Protein AF-A0AAX2KCI7-F1 (afdb_monomer)

Foldseek 3Di:
DDDPPDPDDQFAADVVQWDWDADPVRDIDIHGRGTPGHHDDDQDPDDPDPPPCRHPVVVVVVVCCVVVCVVVVVVVVVVVVVVVVVVVVD

InterPro domains:
  IPR054613 Prohead serine protease domain [PF04586] (16-60)

pLDDT: mean 74.98, std 14.19, range [31.36, 92.12]

Solvent-accessible surface area (backbone atoms only — not comparable to full-atom values): 5808 Å² total; per-residue (Å²): 137,85,77,80,80,75,79,89,60,76,47,39,67,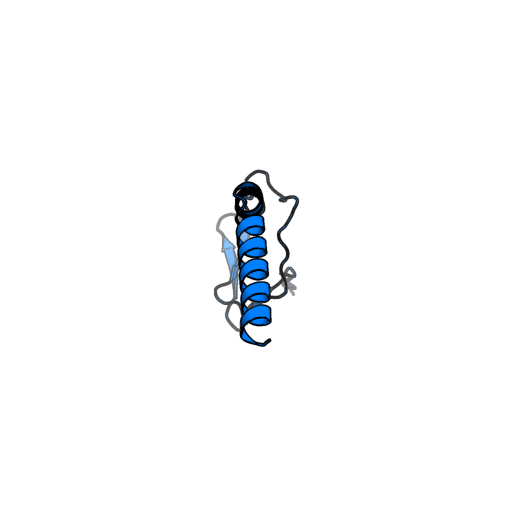29,90,92,13,61,50,78,50,65,50,101,85,69,49,79,44,76,48,76,83,34,73,65,44,81,53,98,77,76,81,56,88,72,60,96,47,96,85,52,68,74,42,56,62,61,50,49,53,52,49,49,52,64,69,68,43,55,61,62,51,53,51,50,53,49,54,52,50,54,52,51,54,56,64,76,74,108

Nearest PDB structures (foldseek):
  3ogf-assembly1_B  TM=2.933E-01  e=1.380E+00  synthetic construct
  8i13-assembly1_A  TM=3.181E-01  e=9.933E+00  Saccharomyces cerevisiae
  8i9p-assembly1_CC  TM=2.209E-01  e=8.708E+00  Thermochaetoides thermophila DSM 1495

Organism: Escherichia coli (NCBI:txid562)

Secondary structure (DSSP, 8-state):
---------SEEEPTT-EEEEE-TTS-EEEEE--EEEE---PPPSS-SSTT-TTTHHHHHHHHHHHHT-HHHHHHHHHHHHHHHHHHHT-

Radius of gyration: 24.17 Å; Cα contacts (8 Å, |Δi|>4): 62; chains: 1; bounding box: 56×31×58 Å

Mean predicted aligned error: 15.32 Å

Sequence (90 aa):
MVTLISPRSRFASARDGESWYEDDEGIVIREITRISRLYDVSPVTYPAYQDADSGVRSMKAWQEARASGALKKAVNERMARERLLTLLNA

Structure (mmCIF, N/CA/C/O backbone):
data_AF-A0AAX2KCI7-F1
#
_entry.id   AF-A0AAX2KCI7-F1
#
loop_
_atom_site.group_PDB
_atom_site.id
_atom_site.type_symbol
_atom_site.label_atom_id
_atom_site.label_alt_id
_atom_site.label_comp_id
_atom_site.label_asym_id
_atom_site.label_entity_id
_atom_site.label_seq_id
_atom_site.pdbx_PDB_ins_code
_atom_site.Cartn_x
_atom_site.Cartn_y
_atom_site.Cartn_z
_atom_site.occupancy
_atom_site.B_iso_or_equiv
_atom_site.auth_seq_id
_atom_site.auth_comp_id
_atom_site.auth_asym_id
_atom_site.auth_atom_id
_atom_site.pdbx_PDB_model_num
ATOM 1 N N . MET A 1 1 ? 18.574 -19.302 -26.036 1.00 33.66 1 MET A N 1
ATOM 2 C CA . MET A 1 1 ? 17.471 -19.612 -25.102 1.00 33.66 1 MET A CA 1
ATOM 3 C C . MET A 1 1 ? 17.552 -18.604 -23.966 1.00 33.66 1 MET A C 1
ATOM 5 O O . MET A 1 1 ? 18.341 -18.801 -23.055 1.00 33.66 1 MET A O 1
ATOM 9 N N . VAL A 1 2 ? 16.853 -17.472 -24.079 1.00 34.97 2 VAL A N 1
ATOM 10 C CA . VAL A 1 2 ? 16.780 -16.479 -22.995 1.00 34.97 2 VAL A CA 1
ATOM 11 C C . VAL A 1 2 ? 15.635 -16.912 -22.091 1.00 34.97 2 VAL A C 1
ATOM 13 O O . VAL A 1 2 ? 14.472 -16.861 -22.479 1.00 34.97 2 VAL A O 1
ATOM 16 N N . THR A 1 3 ? 15.969 -17.428 -20.915 1.00 31.36 3 THR A N 1
ATOM 17 C CA . THR A 1 3 ? 14.985 -17.738 -19.879 1.00 31.36 3 THR A CA 1
ATOM 18 C C . THR A 1 3 ? 14.520 -16.414 -19.280 1.00 31.36 3 THR A C 1
ATOM 20 O O . THR A 1 3 ? 15.275 -15.786 -18.543 1.00 31.36 3 THR A O 1
ATOM 23 N N . LEU A 1 4 ? 13.298 -15.973 -19.600 1.00 46.81 4 LEU A N 1
ATOM 24 C CA . LEU A 1 4 ? 12.660 -14.846 -18.916 1.00 46.81 4 LEU A CA 1
ATOM 25 C C . LEU A 1 4 ? 12.505 -15.201 -17.431 1.00 46.81 4 LEU A C 1
ATOM 27 O O . LEU A 1 4 ? 11.654 -16.002 -17.042 1.00 46.81 4 LEU A O 1
ATOM 31 N N . ILE A 1 5 ? 13.361 -14.620 -16.593 1.00 44.91 5 ILE A N 1
ATOM 32 C CA . ILE A 1 5 ? 13.225 -14.672 -15.141 1.00 44.91 5 ILE A CA 1
ATOM 33 C C . ILE A 1 5 ? 12.040 -13.768 -14.802 1.00 44.91 5 ILE A C 1
ATOM 35 O O . ILE A 1 5 ? 12.192 -12.557 -14.717 1.00 44.91 5 ILE A O 1
ATOM 39 N N . SER A 1 6 ? 10.845 -14.336 -14.634 1.00 51.50 6 SER A N 1
ATOM 40 C CA . SER A 1 6 ? 9.721 -13.590 -14.062 1.00 51.50 6 SER A CA 1
ATOM 41 C C . SER A 1 6 ? 10.022 -13.325 -12.580 1.00 51.50 6 SER A C 1
ATOM 43 O O . SER A 1 6 ? 9.989 -14.278 -11.792 1.00 51.50 6 SER A O 1
ATOM 45 N N . PRO A 1 7 ? 10.274 -12.076 -12.143 1.00 59.25 7 PRO A N 1
ATOM 46 C CA . PRO A 1 7 ? 10.399 -11.781 -10.723 1.00 59.25 7 PRO A CA 1
ATOM 47 C C . PRO A 1 7 ? 9.076 -12.124 -10.026 1.00 59.25 7 PRO A C 1
ATOM 49 O O . PRO A 1 7 ? 7.988 -11.798 -10.512 1.00 59.25 7 PRO A O 1
ATOM 52 N N . ARG A 1 8 ? 9.156 -12.838 -8.897 1.00 57.75 8 ARG A N 1
ATOM 53 C CA . ARG A 1 8 ? 7.970 -13.215 -8.119 1.00 57.75 8 ARG A CA 1
ATOM 54 C C . ARG A 1 8 ? 7.393 -11.981 -7.426 1.00 57.75 8 ARG A C 1
ATOM 56 O O . ARG A 1 8 ? 7.912 -11.534 -6.409 1.00 57.75 8 ARG A O 1
ATOM 63 N N . SER A 1 9 ? 6.291 -11.471 -7.959 1.00 69.06 9 SER A N 1
ATOM 64 C CA . SER A 1 9 ? 5.465 -10.441 -7.325 1.00 69.06 9 SER A CA 1
ATOM 65 C C . SER A 1 9 ? 4.386 -11.080 -6.439 1.00 69.06 9 SER A C 1
ATOM 67 O O . SER A 1 9 ? 3.977 -12.220 -6.653 1.00 69.06 9 SER A O 1
ATOM 69 N N . ARG A 1 10 ? 3.880 -10.342 -5.442 1.00 78.69 10 ARG A N 1
ATOM 70 C CA . ARG A 1 10 ? 2.783 -10.780 -4.548 1.00 78.69 10 ARG A CA 1
ATOM 71 C C . ARG A 1 10 ? 1.389 -10.594 -5.172 1.00 78.69 10 ARG A C 1
ATOM 73 O O . ARG A 1 10 ? 0.378 -10.485 -4.488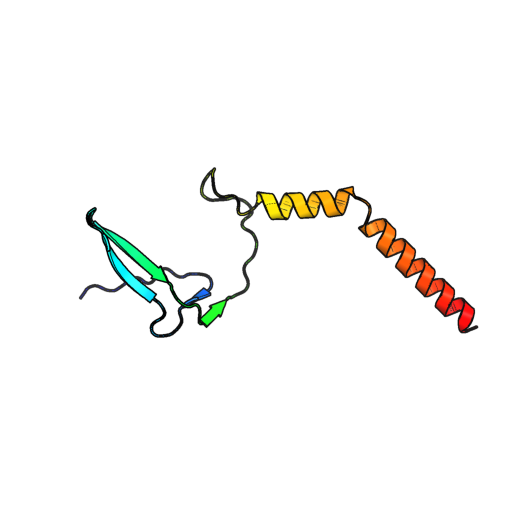 1.00 78.69 10 ARG A O 1
ATOM 80 N N . PHE A 1 11 ? 1.336 -10.584 -6.494 1.00 80.44 11 PHE A N 1
ATOM 81 C CA . PHE A 1 11 ? 0.136 -10.586 -7.316 1.00 80.44 11 PHE A CA 1
ATOM 82 C C . PHE A 1 11 ? 0.451 -11.369 -8.594 1.00 80.44 11 PHE A C 1
ATOM 84 O O . PHE A 1 11 ? 1.616 -11.518 -8.965 1.00 80.44 11 PHE A O 1
ATOM 91 N N . ALA A 1 12 ? -0.578 -11.886 -9.253 1.00 83.69 12 ALA A N 1
ATOM 92 C CA . ALA A 1 12 ? -0.449 -12.571 -10.532 1.00 83.69 12 ALA A CA 1
ATOM 93 C C . ALA A 1 12 ? -0.915 -11.651 -11.667 1.00 83.69 12 ALA A C 1
ATOM 95 O O . ALA A 1 12 ? -1.987 -11.051 -11.569 1.00 83.69 12 ALA A O 1
ATOM 96 N N . SER A 1 13 ? -0.144 -11.552 -12.751 1.00 82.75 13 SER A N 1
ATOM 97 C CA . SER A 1 13 ? -0.601 -10.924 -13.995 1.00 82.75 13 SER A CA 1
ATOM 98 C C . SER A 1 13 ? -1.712 -11.763 -14.639 1.00 82.75 13 SER A C 1
ATOM 100 O O . SER A 1 13 ? -1.862 -12.962 -14.379 1.00 82.75 13 SER A O 1
ATOM 102 N N . ALA A 1 14 ? -2.580 -11.120 -15.412 1.00 86.44 14 ALA A N 1
ATOM 103 C CA . ALA A 1 14 ? -3.556 -11.819 -16.243 1.00 86.44 14 ALA A CA 1
ATOM 104 C C . ALA A 1 14 ? -2.899 -12.341 -17.529 1.00 86.44 14 ALA A C 1
ATOM 106 O O . ALA A 1 14 ? -1.845 -11.846 -17.930 1.00 86.44 14 ALA A O 1
ATOM 107 N N . ARG A 1 15 ? -3.536 -13.315 -18.203 1.00 85.31 15 ARG A N 1
ATOM 108 C CA . ARG A 1 15 ? -3.137 -13.679 -19.575 1.00 85.31 15 ARG A CA 1
ATOM 109 C C . ARG A 1 15 ? -3.174 -12.427 -20.448 1.00 85.31 15 ARG A C 1
ATOM 111 O O . ARG A 1 15 ? -4.124 -11.649 -20.348 1.00 85.31 15 ARG A O 1
ATOM 118 N N . ASP A 1 16 ? -2.115 -12.239 -21.230 1.00 86.06 16 ASP A 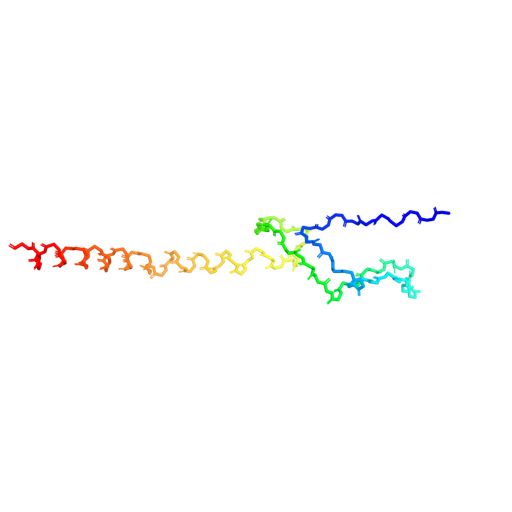N 1
ATOM 119 C CA . ASP A 1 16 ? -1.909 -11.079 -22.106 1.00 86.06 16 ASP A CA 1
ATOM 120 C C . ASP A 1 16 ? -1.961 -9.726 -21.360 1.00 86.06 16 ASP A C 1
ATOM 122 O O . ASP A 1 16 ? -2.261 -8.684 -21.937 1.00 86.06 16 ASP A O 1
ATOM 126 N N . GLY A 1 17 ? -1.718 -9.744 -20.044 1.00 85.88 17 GLY A N 1
ATOM 127 C CA . GLY A 1 17 ? -1.726 -8.576 -19.162 1.00 85.88 17 GLY A CA 1
ATOM 128 C C . GLY A 1 17 ? -0.335 -8.049 -18.821 1.00 85.88 17 GLY A C 1
ATOM 129 O O . GLY A 1 17 ? -0.223 -7.222 -17.918 1.00 85.88 17 GLY A O 1
ATOM 130 N N . GLU A 1 18 ? 0.709 -8.552 -19.481 1.00 90.44 18 GLU A N 1
ATOM 131 C CA . GLU A 1 18 ? 2.086 -8.090 -19.316 1.00 90.44 18 GLU A CA 1
ATOM 132 C C . GLU A 1 18 ? 2.849 -8.067 -20.643 1.00 90.44 18 GLU A C 1
ATOM 134 O O . GLU A 1 18 ? 2.629 -8.913 -21.511 1.00 90.44 18 GLU A O 1
ATOM 139 N N . SER A 1 19 ? 3.761 -7.110 -20.768 1.00 89.75 19 SER A N 1
ATOM 140 C CA . SER A 1 19 ? 4.694 -6.963 -21.881 1.00 89.75 19 SER A CA 1
ATOM 141 C C . SER A 1 19 ? 6.103 -6.705 -21.351 1.00 89.75 19 SER A C 1
ATOM 143 O O . SER A 1 19 ? 6.300 -6.172 -20.257 1.00 89.75 19 SER A O 1
ATOM 145 N N . TRP A 1 20 ? 7.088 -7.122 -22.142 1.00 90.25 20 TRP A N 1
ATOM 146 C CA . TRP A 1 20 ? 8.505 -6.915 -21.874 1.00 90.25 20 TRP A CA 1
ATOM 147 C C . TRP A 1 20 ? 9.128 -6.236 -23.082 1.00 90.25 20 TRP A C 1
ATOM 149 O O . TRP A 1 20 ? 8.921 -6.689 -24.209 1.00 90.25 20 TRP A O 1
ATOM 159 N N . TYR A 1 21 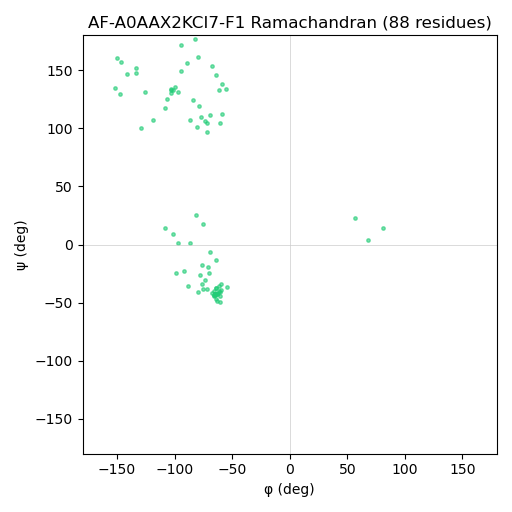? 9.877 -5.170 -22.846 1.00 91.19 21 TYR A N 1
ATOM 160 C CA . TYR A 1 21 ? 10.606 -4.456 -23.885 1.00 91.19 21 TYR A CA 1
ATOM 161 C C . TYR A 1 21 ? 11.872 -3.829 -23.301 1.00 91.19 21 TYR A C 1
ATOM 163 O O . TYR A 1 21 ? 12.006 -3.693 -22.088 1.00 91.19 21 TYR A O 1
ATOM 171 N N . GLU A 1 22 ? 12.819 -3.511 -24.170 1.00 92.12 22 GLU A N 1
ATOM 172 C CA . GLU A 1 22 ? 14.058 -2.816 -23.829 1.00 92.12 22 GLU A CA 1
ATOM 173 C C . GLU A 1 22 ? 13.904 -1.362 -24.275 1.00 92.12 22 GLU A C 1
ATOM 175 O O . GLU A 1 22 ? 13.376 -1.118 -25.364 1.00 92.12 22 GLU A O 1
ATOM 180 N N . ASP A 1 23 ? 14.266 -0.409 -23.419 1.00 88.62 23 ASP A N 1
ATOM 181 C CA . ASP A 1 23 ? 14.291 1.002 -23.804 1.00 88.62 23 ASP A CA 1
ATOM 182 C C . ASP A 1 23 ? 15.584 1.376 -24.544 1.00 88.62 23 ASP A C 1
ATOM 184 O O . ASP A 1 23 ? 16.496 0.564 -24.714 1.00 88.62 23 ASP A O 1
ATOM 188 N N . ASP A 1 24 ? 15.661 2.628 -24.994 1.00 91.19 24 ASP A N 1
ATOM 189 C CA . ASP A 1 24 ? 16.808 3.147 -25.744 1.00 91.19 24 ASP A CA 1
ATOM 190 C C . ASP A 1 24 ? 18.113 3.175 -24.914 1.00 91.19 24 ASP A C 1
ATOM 192 O O . ASP A 1 24 ? 19.201 3.325 -25.474 1.00 91.19 24 ASP A O 1
ATOM 196 N N . GLU A 1 25 ? 18.024 3.012 -23.589 1.00 90.62 25 GLU A N 1
ATOM 197 C CA . GLU A 1 25 ? 19.152 2.954 -22.650 1.00 90.62 25 GLU A CA 1
ATOM 198 C C . GLU A 1 25 ? 19.564 1.508 -22.306 1.00 90.62 25 GLU A C 1
ATOM 200 O O . GLU A 1 25 ? 20.505 1.290 -21.536 1.00 90.62 25 GLU A O 1
ATOM 205 N N . GLY A 1 26 ? 18.899 0.508 -22.894 1.00 87.19 26 GLY A N 1
ATOM 206 C CA . GLY A 1 26 ? 19.165 -0.910 -22.658 1.00 87.19 26 GLY A CA 1
ATOM 207 C C . GLY A 1 26 ? 18.529 -1.462 -21.376 1.00 87.19 26 GLY A C 1
ATOM 208 O O . GLY A 1 26 ? 18.908 -2.537 -20.896 1.00 87.19 26 GLY A O 1
ATOM 209 N N . ILE A 1 27 ? 17.584 -0.737 -20.772 1.00 87.62 27 ILE A N 1
ATOM 210 C CA . ILE A 1 27 ? 16.881 -1.163 -19.563 1.00 87.62 27 ILE A CA 1
ATOM 211 C C . ILE A 1 27 ? 15.713 -2.062 -19.963 1.00 87.62 27 ILE A C 1
ATOM 213 O O . ILE A 1 27 ? 14.817 -1.682 -20.714 1.00 87.62 27 ILE A O 1
ATOM 217 N N . VAL A 1 28 ? 15.691 -3.274 -19.407 1.00 88.94 28 VAL A N 1
ATOM 218 C CA . VAL A 1 28 ? 14.582 -4.215 -19.593 1.00 88.94 28 VAL A CA 1
ATOM 219 C C . VAL A 1 28 ? 13.403 -3.795 -18.715 1.00 88.94 28 VAL A C 1
ATOM 221 O O . VAL A 1 28 ? 13.434 -3.937 -17.490 1.00 88.94 28 VAL A O 1
ATOM 224 N N . ILE A 1 29 ? 12.340 -3.316 -19.352 1.00 88.75 29 ILE A N 1
ATOM 225 C CA . ILE A 1 29 ? 11.109 -2.859 -18.714 1.00 88.75 29 ILE A CA 1
ATOM 226 C C . ILE A 1 29 ? 10.045 -3.956 -18.792 1.00 88.75 29 ILE A C 1
ATOM 228 O O . ILE A 1 29 ? 9.816 -4.574 -19.833 1.00 88.75 29 ILE A O 1
ATOM 232 N N . ARG A 1 30 ? 9.361 -4.171 -17.662 1.00 88.94 30 ARG A N 1
ATOM 233 C CA . ARG A 1 30 ? 8.137 -4.971 -17.574 1.00 88.94 30 ARG A CA 1
ATOM 234 C C . ARG A 1 30 ? 6.954 -4.051 -17.344 1.00 88.94 30 ARG A C 1
ATOM 236 O O . ARG A 1 30 ? 6.845 -3.446 -16.277 1.00 88.94 30 ARG A O 1
ATOM 243 N N . GLU A 1 31 ? 6.025 -4.030 -18.281 1.00 89.31 31 GLU A N 1
ATOM 244 C CA . GLU A 1 31 ? 4.766 -3.315 -18.130 1.00 89.31 31 GLU A CA 1
ATOM 245 C C . GLU A 1 31 ? 3.647 -4.314 -17.816 1.00 89.31 31 GLU A C 1
ATOM 247 O O . GLU A 1 31 ? 3.511 -5.348 -18.468 1.00 89.31 31 GLU A O 1
ATOM 252 N N . ILE A 1 32 ? 2.857 -4.035 -16.776 1.00 90.75 32 ILE A N 1
ATOM 253 C CA . ILE A 1 32 ? 1.747 -4.891 -16.341 1.00 90.75 32 ILE A CA 1
ATOM 254 C C . ILE A 1 32 ? 0.457 -4.088 -16.465 1.00 90.75 32 ILE A C 1
ATOM 256 O O . ILE A 1 32 ? 0.186 -3.200 -15.661 1.00 90.75 32 ILE A O 1
ATOM 260 N N . THR A 1 33 ? -0.360 -4.428 -17.457 1.00 91.88 33 THR A N 1
ATOM 261 C CA . THR A 1 33 ? -1.618 -3.736 -17.765 1.00 91.88 33 THR A CA 1
ATOM 262 C C . THR A 1 33 ? -2.819 -4.360 -17.058 1.00 91.88 33 THR A C 1
ATOM 264 O O . THR A 1 33 ? -3.840 -3.698 -16.861 1.00 91.88 33 THR A O 1
ATOM 267 N N . ARG A 1 34 ? -2.729 -5.639 -16.654 1.00 87.31 34 ARG A N 1
ATOM 268 C CA . ARG A 1 34 ? -3.838 -6.346 -15.999 1.00 87.31 34 ARG A CA 1
ATOM 269 C C . ARG A 1 34 ? -3.366 -7.382 -14.981 1.00 87.31 34 ARG A C 1
ATOM 271 O O . ARG A 1 34 ? -2.573 -8.269 -15.290 1.00 87.31 34 ARG A O 1
ATOM 278 N N . ILE A 1 35 ? -3.938 -7.315 -13.779 1.00 87.69 35 ILE A N 1
ATOM 279 C CA . ILE A 1 35 ? -3.707 -8.256 -12.673 1.00 87.69 35 ILE A CA 1
ATOM 280 C C . ILE A 1 35 ? -4.890 -9.229 -12.597 1.00 87.69 35 ILE A C 1
ATOM 282 O O . ILE A 1 35 ? -6.043 -8.806 -12.635 1.00 87.69 35 ILE A O 1
ATOM 286 N N . SER A 1 36 ? -4.615 -10.530 -12.490 1.00 88.38 36 SER A N 1
ATOM 287 C CA . SER A 1 36 ? -5.642 -11.572 -12.341 1.00 88.38 36 SER A CA 1
ATOM 288 C C . SER A 1 36 ? -6.015 -11.830 -10.884 1.00 88.38 36 SER A C 1
ATOM 290 O O . SER A 1 36 ? -7.172 -12.113 -10.578 1.00 88.38 36 SER A O 1
ATOM 292 N N . ARG A 1 37 ? -5.042 -11.740 -9.973 1.00 85.50 37 ARG A N 1
ATOM 293 C CA . ARG A 1 37 ? -5.250 -11.957 -8.539 1.00 85.50 37 ARG A CA 1
ATOM 294 C C . ARG A 1 37 ? -4.254 -11.151 -7.716 1.00 85.50 37 ARG A C 1
ATOM 296 O O . ARG A 1 37 ? -3.053 -11.187 -7.979 1.00 85.50 37 ARG A O 1
ATOM 303 N N . LEU A 1 38 ? -4.763 -10.495 -6.679 1.00 85.12 38 LEU A N 1
ATOM 304 C CA . LEU A 1 38 ? -3.974 -9.909 -5.600 1.00 85.12 38 LEU A CA 1
ATOM 305 C C . LEU A 1 38 ? -3.940 -10.895 -4.423 1.00 85.12 38 LEU A C 1
ATOM 307 O O . LEU A 1 38 ? -4.983 -11.428 -4.049 1.00 85.12 38 LEU A O 1
ATOM 311 N N . TYR A 1 39 ? -2.754 -11.172 -3.882 1.00 81.81 39 TYR A N 1
ATOM 312 C CA . TYR A 1 39 ? -2.597 -11.986 -2.670 1.00 81.81 39 TYR A CA 1
ATOM 313 C C . TYR A 1 39 ? -2.511 -11.088 -1.428 1.00 81.81 39 TYR A C 1
ATOM 315 O O . TYR A 1 39 ? -2.386 -9.871 -1.555 1.00 81.81 39 TYR A O 1
ATOM 323 N N . ASP A 1 40 ? -2.539 -11.680 -0.231 1.00 73.75 40 ASP A N 1
ATOM 324 C CA . ASP A 1 40 ? -2.447 -10.933 1.028 1.00 73.75 40 ASP A CA 1
ATOM 325 C C . ASP A 1 40 ? -1.146 -10.122 1.104 1.00 73.75 40 ASP A C 1
ATOM 327 O O . ASP A 1 40 ? -0.037 -10.670 1.192 1.00 73.75 40 ASP A O 1
ATOM 331 N N . VAL A 1 41 ? -1.300 -8.797 1.065 1.00 75.94 41 VAL A N 1
ATOM 332 C CA . VAL A 1 41 ? -0.227 -7.808 1.168 1.00 75.94 41 VAL A CA 1
ATOM 333 C C . VAL A 1 41 ? -0.289 -7.132 2.534 1.00 75.94 41 VAL A C 1
ATOM 335 O O . VAL A 1 41 ? -1.313 -6.583 2.931 1.00 75.94 41 VAL A O 1
ATOM 338 N N . SER A 1 42 ? 0.819 -7.169 3.269 1.00 69.75 42 SER A N 1
ATOM 339 C CA . SER A 1 42 ? 1.001 -6.373 4.482 1.00 69.75 42 SER A CA 1
ATOM 340 C C . SER A 1 42 ? 1.726 -5.067 4.145 1.00 69.75 42 SER A C 1
ATOM 342 O O . SER A 1 42 ? 2.561 -5.062 3.234 1.00 69.75 42 SER A O 1
ATOM 344 N N . PRO A 1 43 ? 1.469 -3.969 4.876 1.00 69.12 43 PRO A N 1
ATOM 345 C CA . PRO A 1 43 ? 2.259 -2.753 4.733 1.00 69.12 43 PRO A CA 1
ATOM 346 C C . PRO A 1 43 ? 3.736 -3.037 5.034 1.00 69.12 43 PRO A C 1
ATOM 348 O O . PRO A 1 43 ? 4.067 -3.759 5.976 1.00 69.12 43 PRO A O 1
ATOM 351 N N . VAL A 1 44 ? 4.621 -2.467 4.219 1.00 67.44 44 VAL A N 1
ATOM 352 C CA . VAL A 1 44 ? 6.071 -2.550 4.419 1.00 67.44 44 VAL A CA 1
ATOM 353 C C . VAL A 1 44 ? 6.460 -1.540 5.496 1.00 67.44 44 VAL A C 1
ATOM 355 O O . VAL A 1 44 ? 6.228 -0.343 5.338 1.00 67.44 44 VAL A O 1
ATOM 358 N N . THR A 1 45 ? 7.030 -2.027 6.597 1.00 63.03 45 THR A N 1
ATOM 359 C CA . THR A 1 45 ? 7.407 -1.206 7.759 1.00 63.03 45 THR A CA 1
ATOM 360 C C . THR A 1 45 ? 8.703 -0.427 7.555 1.00 63.03 45 THR A C 1
ATOM 362 O O . THR A 1 45 ? 8.861 0.636 8.148 1.00 63.03 45 THR A O 1
ATOM 365 N N . TYR A 1 46 ? 9.597 -0.918 6.694 1.00 70.50 46 TYR A N 1
ATOM 366 C CA . TYR A 1 46 ? 10.863 -0.271 6.351 1.00 70.50 46 TYR A CA 1
ATOM 367 C C . TYR A 1 46 ? 10.991 -0.198 4.828 1.00 70.50 46 TYR A C 1
ATOM 369 O O . TYR A 1 46 ? 11.273 -1.220 4.196 1.00 70.50 46 TYR A O 1
ATOM 377 N N . PRO A 1 47 ? 10.703 0.962 4.215 1.00 68.62 47 PRO A N 1
ATOM 378 C CA . PRO A 1 47 ? 10.793 1.104 2.772 1.00 68.62 47 PRO A CA 1
ATOM 379 C C . PRO A 1 47 ? 12.238 0.920 2.292 1.00 68.62 47 PRO A C 1
ATOM 381 O O . PRO A 1 47 ? 13.184 1.309 2.971 1.00 68.62 47 PRO A O 1
ATOM 384 N N . ALA A 1 48 ? 12.406 0.346 1.100 1.00 69.94 48 ALA A N 1
ATOM 385 C CA . ALA A 1 48 ? 13.727 0.121 0.505 1.00 69.94 48 ALA A CA 1
ATOM 386 C C . ALA A 1 48 ? 14.419 1.421 0.045 1.00 69.94 48 ALA A C 1
ATOM 388 O O . ALA A 1 48 ? 15.636 1.440 -0.119 1.00 69.94 48 ALA A O 1
ATOM 389 N N . TYR A 1 49 ? 13.655 2.502 -0.141 1.00 73.88 49 TYR A N 1
ATOM 390 C CA . TYR A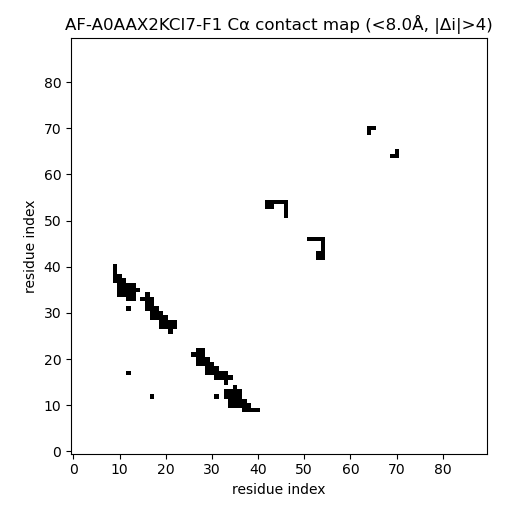 1 49 ? 14.142 3.807 -0.586 1.00 73.88 49 TYR A CA 1
ATOM 391 C C . TYR A 1 49 ? 13.544 4.911 0.280 1.00 73.88 49 TYR A C 1
ATOM 393 O O . TYR A 1 49 ? 12.406 4.794 0.735 1.00 73.88 49 TYR A O 1
ATOM 401 N N . GLN A 1 50 ? 14.306 5.986 0.484 1.00 64.19 50 GLN A N 1
ATOM 402 C CA . GLN A 1 50 ? 13.909 7.106 1.346 1.00 64.19 50 GLN A CA 1
ATOM 403 C C . GLN A 1 50 ? 12.606 7.773 0.878 1.00 64.19 50 GLN A C 1
ATOM 405 O O . GLN A 1 50 ? 11.781 8.150 1.704 1.00 64.19 50 GLN A O 1
ATOM 410 N N . ASP A 1 51 ? 12.379 7.822 -0.437 1.00 64.56 51 ASP A N 1
ATOM 411 C CA . ASP A 1 51 ? 11.208 8.470 -1.041 1.00 64.56 51 ASP A CA 1
ATOM 412 C C . ASP A 1 51 ? 9.971 7.554 -1.142 1.00 64.56 51 ASP A C 1
ATOM 414 O O . ASP A 1 51 ? 8.925 7.955 -1.659 1.00 64.56 51 ASP A O 1
ATOM 418 N N . ALA A 1 52 ? 10.048 6.302 -0.675 1.00 63.53 52 ALA A N 1
ATOM 419 C CA . ALA A 1 52 ? 8.922 5.376 -0.764 1.00 63.53 52 ALA A CA 1
ATOM 420 C C . ALA A 1 52 ? 7.894 5.624 0.361 1.00 63.53 52 ALA A C 1
ATOM 422 O O . ALA A 1 52 ? 8.021 5.156 1.492 1.00 63.53 52 ALA A O 1
ATOM 423 N N . ASP A 1 53 ? 6.808 6.316 0.007 1.00 59.78 53 ASP A N 1
ATOM 424 C CA . ASP A 1 53 ? 5.726 6.784 0.894 1.00 59.78 53 ASP A CA 1
ATOM 425 C C . ASP A 1 53 ? 4.733 5.681 1.354 1.00 59.78 53 ASP A C 1
ATOM 427 O O . ASP A 1 53 ? 3.609 5.941 1.792 1.00 59.78 53 ASP A O 1
ATOM 431 N N . SER A 1 54 ? 5.101 4.400 1.231 1.00 59.16 54 SER A N 1
ATOM 432 C CA . SER A 1 54 ? 4.176 3.275 1.456 1.00 59.16 54 SER A CA 1
ATOM 433 C C . SER A 1 54 ? 3.774 3.081 2.924 1.00 59.16 54 SER A C 1
ATOM 435 O O . SER A 1 54 ? 2.712 2.521 3.199 1.00 59.16 54 SER A O 1
ATOM 437 N N . GLY A 1 55 ? 4.601 3.536 3.871 1.00 54.78 55 GLY A N 1
ATOM 438 C CA . GLY A 1 55 ? 4.365 3.372 5.312 1.00 54.78 55 GLY A CA 1
ATOM 439 C C . GLY A 1 55 ? 3.761 4.593 6.012 1.00 54.78 55 GLY A C 1
ATOM 440 O O . GLY A 1 55 ? 3.102 4.447 7.040 1.00 54.78 55 GLY A O 1
ATOM 441 N N . VAL A 1 56 ? 3.952 5.803 5.477 1.00 57.38 56 VAL A N 1
ATOM 442 C CA . VAL A 1 56 ? 3.712 7.037 6.247 1.00 57.38 56 VAL A CA 1
ATOM 443 C C . VAL A 1 56 ? 2.226 7.395 6.301 1.00 57.38 56 VAL A C 1
ATOM 445 O O . VAL A 1 56 ? 1.715 7.739 7.368 1.00 57.38 56 VAL A O 1
ATOM 448 N N . ARG A 1 57 ? 1.487 7.239 5.193 1.00 58.78 57 ARG A N 1
ATOM 449 C CA . ARG A 1 57 ? 0.049 7.573 5.145 1.00 58.78 57 ARG A CA 1
ATOM 450 C C . ARG A 1 57 ? -0.815 6.676 6.034 1.00 58.78 57 ARG A C 1
ATOM 452 O O . ARG A 1 57 ? -1.685 7.174 6.746 1.00 58.78 57 ARG A O 1
ATOM 459 N N . SER A 1 58 ? -0.567 5.366 6.023 1.00 61.97 58 SER A N 1
ATOM 460 C CA . SER A 1 58 ? -1.331 4.402 6.830 1.00 61.97 58 SER A CA 1
ATOM 461 C C . SER A 1 58 ? -1.002 4.522 8.319 1.00 61.97 58 SER A C 1
ATOM 463 O O . SER A 1 58 ? -1.905 4.470 9.154 1.00 61.97 58 SER A O 1
ATOM 465 N N . MET A 1 59 ? 0.268 4.769 8.654 1.00 64.44 59 MET A N 1
ATOM 466 C CA . MET A 1 59 ? 0.706 5.010 10.027 1.00 64.44 59 MET A CA 1
ATOM 467 C C . MET A 1 59 ? 0.110 6.300 10.595 1.00 64.44 59 MET A C 1
ATOM 469 O O . MET A 1 59 ? -0.384 6.297 11.720 1.00 64.44 59 MET A O 1
ATOM 473 N N . LYS A 1 60 ? 0.094 7.388 9.815 1.00 67.56 60 LYS A N 1
ATOM 474 C CA . LYS A 1 60 ? -0.491 8.669 10.231 1.00 67.56 60 LYS A CA 1
ATOM 475 C C . LYS A 1 60 ? -1.999 8.556 10.461 1.00 67.56 60 LYS A C 1
ATOM 477 O O . LYS A 1 60 ? -2.472 8.940 11.526 1.00 67.56 60 LYS A O 1
ATOM 482 N N . ALA A 1 61 ? -2.730 7.931 9.536 1.00 67.00 61 ALA A N 1
ATOM 483 C CA . ALA A 1 61 ? -4.162 7.670 9.701 1.00 67.00 61 ALA A CA 1
ATOM 484 C C . ALA A 1 61 ? -4.458 6.802 10.940 1.00 67.00 61 ALA A C 1
ATOM 486 O O . ALA A 1 61 ? -5.408 7.059 11.680 1.00 67.00 61 ALA A O 1
ATOM 487 N N . TRP A 1 62 ? -3.621 5.795 11.213 1.00 66.56 62 TRP A N 1
ATOM 488 C CA . TRP A 1 62 ? -3.744 4.956 12.408 1.00 66.56 62 TRP A CA 1
ATOM 489 C C . TRP A 1 62 ? -3.452 5.728 13.705 1.00 66.56 62 TRP A C 1
ATOM 491 O O . TRP A 1 62 ? -4.177 5.582 14.693 1.00 66.56 62 TRP A O 1
ATOM 501 N N . GLN A 1 63 ? -2.429 6.586 13.708 1.00 70.19 63 GLN A N 1
ATOM 502 C CA . GLN A 1 63 ? -2.102 7.450 14.844 1.00 70.19 63 GLN A CA 1
ATOM 503 C C . GLN A 1 63 ? -3.207 8.482 15.110 1.00 70.19 63 GLN A C 1
ATOM 505 O O . GLN A 1 63 ? -3.600 8.662 16.261 1.00 70.19 63 GLN A O 1
ATOM 510 N N . GLU A 1 64 ? -3.770 9.098 14.071 1.00 73.75 64 GLU A N 1
ATOM 511 C CA . GLU A 1 64 ? -4.884 10.051 14.172 1.00 73.75 64 GLU A CA 1
ATOM 512 C C . GLU A 1 64 ? -6.169 9.383 14.689 1.00 73.75 64 GLU A C 1
ATOM 514 O O . GLU A 1 64 ? -6.836 9.908 15.587 1.00 73.75 64 GLU A O 1
ATOM 519 N N . ALA A 1 65 ? -6.490 8.177 14.213 1.00 66.50 65 ALA A N 1
ATOM 520 C CA . ALA A 1 65 ? -7.610 7.389 14.731 1.00 66.50 65 ALA A CA 1
ATOM 521 C C . ALA A 1 65 ? -7.435 7.040 16.222 1.00 66.50 65 ALA A C 1
ATOM 523 O O . ALA A 1 65 ? -8.403 7.039 16.986 1.00 66.50 65 ALA A O 1
ATOM 524 N N . ARG A 1 66 ? -6.196 6.788 16.660 1.00 66.31 66 ARG A N 1
ATOM 525 C CA . ARG A 1 66 ? -5.874 6.508 18.065 1.00 66.31 66 ARG A CA 1
ATOM 526 C C . ARG A 1 66 ? -5.900 7.771 18.935 1.00 66.31 66 ARG A C 1
ATOM 528 O O . ARG A 1 66 ? -6.363 7.705 20.073 1.00 66.31 66 ARG A O 1
ATOM 535 N N . ALA A 1 67 ? -5.438 8.904 18.408 1.00 68.88 67 ALA A N 1
ATOM 536 C CA . ALA A 1 67 ? -5.369 10.184 19.113 1.00 68.88 67 ALA A CA 1
ATOM 537 C C . ALA A 1 67 ? -6.737 10.877 19.244 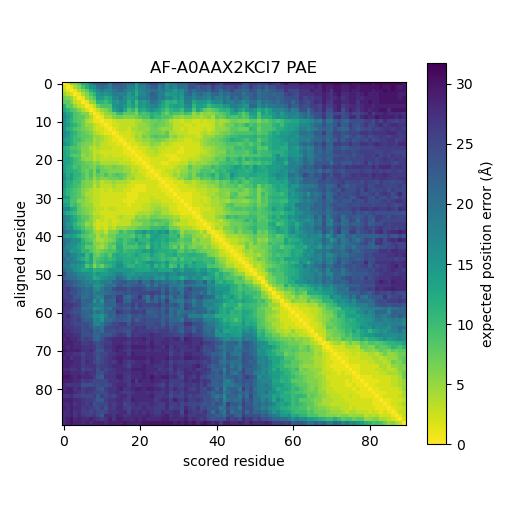1.00 68.88 67 ALA A C 1
ATOM 539 O O . ALA A 1 67 ? -7.015 11.492 20.269 1.00 68.88 67 ALA A O 1
ATOM 540 N N . SER A 1 68 ? -7.622 10.731 18.253 1.00 69.88 68 SER A N 1
ATOM 541 C CA . SER A 1 68 ? -8.934 11.405 18.205 1.00 69.88 68 SER A CA 1
ATOM 542 C C . SER A 1 68 ? -9.958 10.912 19.237 1.00 69.88 68 SER A C 1
ATOM 544 O O . SER A 1 68 ? -11.052 11.465 19.337 1.00 69.88 68 SER A O 1
ATOM 546 N N . GLY A 1 69 ? -9.657 9.857 20.004 1.00 67.19 69 GLY A N 1
ATOM 547 C CA . GLY A 1 69 ? -10.574 9.315 21.013 1.00 67.19 69 GLY A CA 1
ATOM 548 C C . GLY A 1 69 ? -11.832 8.649 20.436 1.00 67.19 69 GLY A C 1
ATOM 549 O O . GLY A 1 69 ? -12.666 8.166 21.205 1.00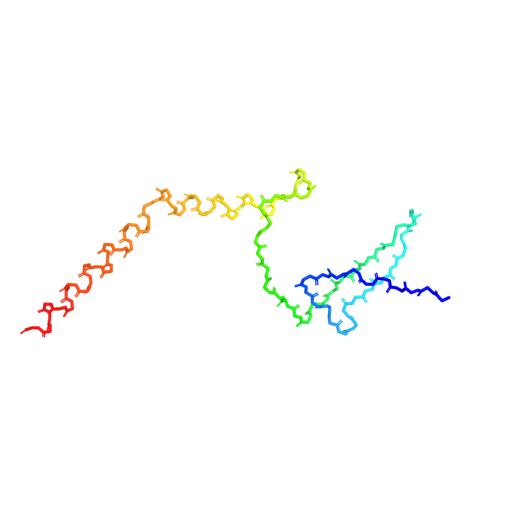 67.19 69 GLY A O 1
ATOM 550 N N . ALA A 1 70 ? -11.948 8.553 19.105 1.00 70.44 70 ALA A N 1
ATOM 551 C CA . ALA A 1 70 ? -13.070 7.937 18.399 1.00 70.44 70 ALA A CA 1
ATOM 552 C C . ALA A 1 70 ? -13.326 6.495 18.865 1.00 70.44 70 ALA A C 1
ATOM 554 O O . ALA A 1 70 ? -14.472 6.089 19.045 1.00 70.44 70 ALA A O 1
ATOM 555 N N . LEU A 1 71 ? -12.256 5.752 19.172 1.00 66.69 71 LEU A N 1
ATOM 556 C CA . LEU A 1 71 ? -12.350 4.397 19.711 1.00 66.69 71 LEU A CA 1
ATOM 557 C C . LEU A 1 71 ? -13.010 4.360 21.102 1.00 66.69 71 LEU A C 1
ATOM 559 O O . LEU A 1 71 ? -13.874 3.523 21.347 1.00 66.69 71 LEU A O 1
ATOM 563 N N . LYS A 1 72 ? -12.659 5.289 22.004 1.00 74.50 72 LYS A N 1
ATOM 564 C CA . LYS A 1 72 ? -13.286 5.389 23.337 1.00 74.50 72 LYS A CA 1
ATOM 565 C C . LYS A 1 72 ? -14.761 5.775 23.230 1.00 74.50 72 LYS A C 1
ATOM 567 O O . LYS A 1 72 ? -15.585 5.224 23.955 1.00 74.50 72 LYS A O 1
ATOM 572 N N . LYS A 1 73 ? -15.094 6.690 22.314 1.00 77.50 73 LYS A N 1
ATOM 573 C CA . LYS A 1 73 ? -16.476 7.108 22.053 1.00 77.50 73 LYS A CA 1
ATOM 574 C C . LYS A 1 73 ? -17.322 5.940 21.532 1.00 77.50 73 LYS A C 1
ATOM 576 O O . LYS A 1 73 ? -18.362 5.657 22.117 1.00 77.50 73 LYS A O 1
ATOM 581 N N . ALA A 1 74 ? -16.825 5.198 20.541 1.00 78.56 74 ALA A N 1
ATOM 582 C CA . ALA A 1 74 ? -17.513 4.033 19.982 1.00 78.56 74 ALA A CA 1
ATOM 583 C C . ALA A 1 74 ? -17.745 2.920 21.023 1.00 78.56 74 ALA A C 1
ATOM 585 O O . ALA A 1 74 ? -18.815 2.314 21.066 1.00 78.56 74 ALA A O 1
ATOM 586 N N . VAL A 1 75 ? -16.766 2.670 21.902 1.00 81.19 75 VAL A N 1
ATOM 587 C CA . VAL A 1 75 ? -16.900 1.694 23.000 1.00 81.19 75 VAL A CA 1
ATOM 588 C C . VAL A 1 75 ? -17.949 2.144 24.021 1.00 81.19 75 VAL A C 1
ATOM 590 O O . VAL A 1 75 ? -18.781 1.337 24.437 1.00 81.19 75 VAL A O 1
ATOM 593 N N . ASN A 1 76 ? -17.953 3.425 24.398 1.00 84.25 76 ASN A N 1
ATOM 594 C CA . ASN A 1 76 ? -18.948 3.970 25.323 1.00 84.25 76 ASN A CA 1
ATOM 595 C C . ASN A 1 76 ? -20.365 3.929 24.738 1.00 84.25 76 ASN A C 1
ATOM 597 O O . ASN A 1 76 ? -21.297 3.544 25.441 1.00 84.25 76 ASN A O 1
ATOM 601 N N . GLU A 1 77 ? -20.529 4.277 23.462 1.00 86.25 77 GLU A N 1
ATOM 602 C CA . GLU A 1 77 ? -21.816 4.215 22.759 1.00 86.25 77 GLU A CA 1
ATOM 603 C C . GLU A 1 77 ? -22.341 2.780 22.669 1.00 86.25 77 GLU A C 1
ATOM 605 O O . GLU A 1 77 ? -23.517 2.531 22.941 1.00 86.25 77 GLU A O 1
ATOM 610 N N . ARG A 1 78 ? -21.462 1.815 22.371 1.00 83.56 78 ARG A N 1
ATOM 611 C CA . ARG A 1 78 ? -21.815 0.392 22.371 1.00 83.56 78 ARG A CA 1
ATOM 612 C C . ARG A 1 78 ? -22.281 -0.076 23.750 1.00 83.56 78 ARG A C 1
ATOM 614 O O . ARG A 1 78 ? -23.350 -0.669 23.852 1.00 83.56 78 ARG A O 1
ATOM 621 N N . MET A 1 79 ? -21.526 0.237 24.805 1.00 86.06 79 MET A N 1
ATOM 622 C CA . MET A 1 79 ? -21.889 -0.135 26.177 1.00 86.06 79 MET A CA 1
ATOM 623 C C . MET A 1 79 ? -23.187 0.532 26.645 1.00 86.06 79 MET A C 1
ATOM 625 O O . MET A 1 79 ? -23.979 -0.090 27.349 1.00 86.06 79 MET A O 1
ATOM 629 N N . ALA A 1 80 ? -23.429 1.789 26.264 1.00 86.25 80 ALA A N 1
ATOM 630 C CA . ALA A 1 80 ? -24.682 2.477 26.565 1.00 86.25 80 ALA A CA 1
ATOM 631 C C . ALA A 1 80 ? -25.872 1.787 25.884 1.00 86.25 80 ALA A C 1
ATOM 633 O O . ALA A 1 80 ? -26.903 1.568 26.517 1.00 86.25 80 ALA A O 1
ATOM 634 N N . ARG A 1 81 ? -25.704 1.385 24.620 1.00 85.25 81 ARG A N 1
ATOM 635 C CA . ARG A 1 81 ? -26.736 0.689 23.848 1.00 85.25 81 ARG A CA 1
ATOM 636 C C . ARG A 1 81 ? -27.049 -0.693 24.414 1.00 85.25 81 ARG A C 1
ATOM 638 O O . ARG A 1 81 ? -28.219 -1.027 24.554 1.00 85.25 81 ARG A O 1
ATOM 645 N N . GLU A 1 82 ? -26.025 -1.462 24.776 1.00 87.12 82 GLU A N 1
ATOM 646 C CA . GLU A 1 82 ? -26.187 -2.780 25.403 1.00 87.12 82 GLU A CA 1
ATOM 647 C C . GLU A 1 82 ? -26.937 -2.672 26.738 1.00 87.12 82 GLU A C 1
ATOM 649 O O . GLU A 1 82 ? -27.898 -3.400 26.955 1.00 87.12 82 GLU A O 1
ATOM 654 N N . ARG A 1 83 ? -26.594 -1.699 27.594 1.00 85.44 83 ARG A N 1
ATOM 655 C CA . ARG A 1 83 ? -27.313 -1.466 28.862 1.00 85.44 83 ARG A CA 1
ATOM 656 C C . ARG A 1 83 ? -28.779 -1.094 28.655 1.00 85.44 83 ARG A C 1
ATOM 658 O O . ARG A 1 83 ? -29.635 -1.572 29.390 1.00 85.44 83 ARG A O 1
ATOM 665 N N . LEU A 1 84 ? -29.062 -0.248 27.667 1.00 88.25 84 LEU A N 1
ATOM 666 C CA . LEU A 1 84 ? -30.423 0.184 27.348 1.00 88.25 84 LEU A CA 1
ATOM 667 C C . LEU A 1 84 ? -31.266 -1.001 26.853 1.00 88.25 84 LEU A C 1
ATOM 669 O O . LEU A 1 84 ? -32.393 -1.184 27.300 1.00 88.25 84 LEU A O 1
ATOM 673 N N . LEU A 1 85 ? -30.692 -1.853 26.000 1.00 86.75 85 LEU A N 1
ATOM 674 C CA . LEU A 1 85 ? -31.333 -3.088 2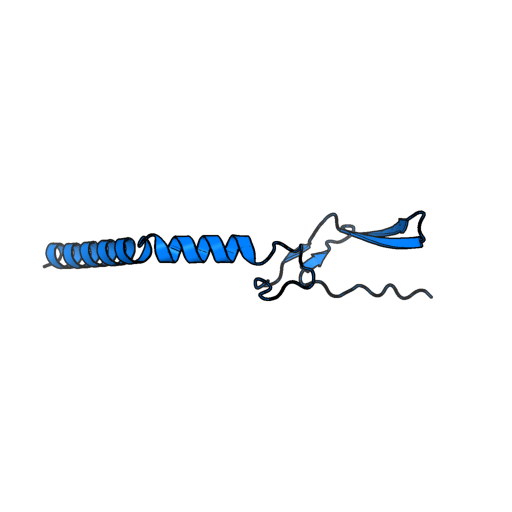5.542 1.00 86.7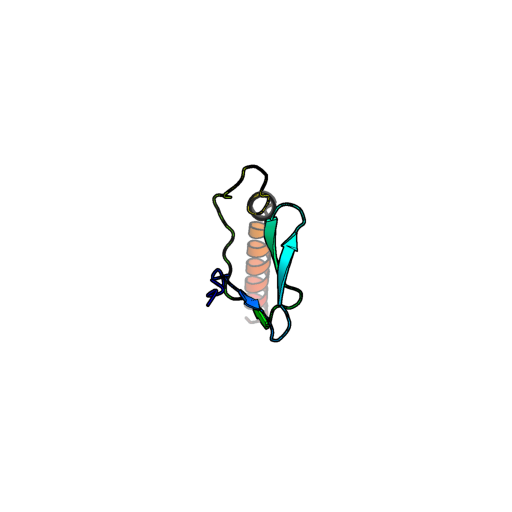5 85 LEU A CA 1
ATOM 675 C C . LEU A 1 85 ? -31.638 -4.043 26.702 1.00 86.75 85 LEU A C 1
ATOM 677 O O . LEU A 1 85 ? -32.726 -4.606 26.744 1.00 86.75 85 LEU A O 1
ATOM 681 N N . THR A 1 86 ? -30.724 -4.184 27.664 1.00 88.75 86 THR A N 1
ATOM 682 C CA . THR A 1 86 ? -30.955 -5.008 28.860 1.00 88.75 86 THR A CA 1
ATOM 683 C C . THR A 1 86 ? -32.090 -4.465 29.730 1.00 88.75 86 THR A C 1
ATOM 685 O O . THR A 1 86 ? -32.861 -5.250 30.268 1.00 88.75 86 THR A O 1
ATOM 688 N N . LEU A 1 87 ? -32.222 -3.140 29.854 1.00 88.12 87 LEU A N 1
ATOM 689 C CA . LEU A 1 87 ? -33.291 -2.502 30.634 1.00 88.12 87 LEU A CA 1
ATOM 690 C C . LEU A 1 87 ? -34.664 -2.561 29.953 1.00 88.12 87 LEU A C 1
ATOM 692 O O . LEU A 1 87 ? -35.672 -2.592 30.643 1.00 88.12 87 LEU A O 1
ATOM 696 N N . LEU A 1 88 ? -34.715 -2.557 28.618 1.00 84.56 88 LEU A N 1
ATOM 697 C CA . LEU A 1 88 ? -35.966 -2.679 27.854 1.00 84.56 88 LEU A CA 1
ATOM 698 C C . LEU A 1 88 ? -36.520 -4.107 27.821 1.00 84.56 88 LEU A C 1
ATOM 700 O O . LEU A 1 88 ? -37.678 -4.300 27.461 1.00 84.56 88 LEU A O 1
ATOM 704 N N . ASN A 1 89 ? -35.680 -5.093 28.131 1.00 75.75 89 ASN A N 1
ATOM 705 C CA . ASN A 1 89 ? -36.004 -6.513 28.043 1.00 75.75 89 ASN A CA 1
ATOM 706 C C . ASN A 1 89 ? -36.168 -7.173 29.430 1.00 75.75 89 ASN A C 1
ATOM 708 O O . ASN A 1 89 ? -36.136 -8.401 29.517 1.00 75.75 89 ASN A O 1
ATOM 712 N N . ALA A 1 90 ? -36.291 -6.359 30.487 1.00 56.47 90 ALA A N 1
ATOM 713 C CA . ALA A 1 90 ? -36.549 -6.737 31.878 1.00 56.47 90 ALA A CA 1
ATOM 714 C C . ALA A 1 90 ? -37.949 -6.267 32.298 1.00 56.47 90 ALA A C 1
ATOM 716 O O . ALA A 1 90 ? -38.599 -7.009 33.066 1.00 56.47 90 ALA A O 1
#